Protein AF-A0A950SI66-F1 (afdb_monomer_lite)

Sequence (82 aa):
MTRAEAQARAEQLNRAAPDRSRHHWTIRDRGGGDWEVLRVTVPGVQFGAGPLRAATEQRPRPDEPPDPRPSLIRQIPPYGPG

pLDDT: mean 84.82, std 9.14, range [55.22, 97.0]

Radius of gyration: 29.67 Å; chains: 1; bounding box: 53×66×51 Å

Structure (mmCIF, N/CA/C/O backbone):
data_AF-A0A950SI66-F1
#
_entry.id   AF-A0A950SI66-F1
#
loop_
_atom_site.group_PDB
_atom_site.id
_atom_site.type_symbol
_atom_site.label_atom_id
_atom_site.label_alt_id
_atom_site.label_comp_id
_atom_site.label_asym_id
_atom_site.label_entity_id
_atom_site.label_seq_id
_atom_site.pdbx_PDB_ins_code
_atom_site.Cartn_x
_atom_site.Cartn_y
_atom_site.Cartn_z
_atom_site.occupancy
_atom_site.B_iso_or_equiv
_atom_site.auth_seq_id
_atom_site.auth_comp_id
_atom_site.auth_asym_id
_atom_site.auth_atom_id
_atom_site.pdbx_PDB_model_num
ATOM 1 N N . MET A 1 1 ? -12.034 13.167 15.560 1.00 91.69 1 MET A N 1
ATOM 2 C CA . MET A 1 1 ? -12.730 12.544 14.393 1.00 91.69 1 MET A CA 1
ATOM 3 C C . MET A 1 1 ? -12.941 11.077 14.693 1.00 91.69 1 MET A C 1
ATOM 5 O O . MET A 1 1 ? -12.131 10.501 15.412 1.00 91.69 1 MET A O 1
ATOM 9 N N . THR A 1 2 ? -13.996 10.470 14.159 1.00 94.50 2 THR A N 1
ATOM 10 C CA . THR A 1 2 ? -14.233 9.036 14.363 1.00 94.50 2 THR A CA 1
ATOM 11 C C . THR A 1 2 ? -13.237 8.198 13.559 1.00 94.50 2 THR A C 1
ATOM 13 O O . THR A 1 2 ? -12.656 8.658 12.572 1.00 94.50 2 THR A O 1
ATOM 16 N N . ARG A 1 3 ? -13.062 6.929 13.946 1.00 93.94 3 ARG A N 1
ATOM 17 C CA . ARG A 1 3 ? -12.221 5.976 13.206 1.00 93.94 3 ARG A CA 1
ATOM 18 C C . ARG A 1 3 ? -12.628 5.866 11.737 1.00 93.94 3 ARG A C 1
ATOM 20 O O . ARG A 1 3 ? -11.768 5.873 10.861 1.00 93.94 3 ARG A O 1
ATOM 27 N N . ALA A 1 4 ? -13.933 5.762 11.482 1.00 96.12 4 ALA A N 1
ATOM 28 C CA . ALA A 1 4 ? -14.482 5.603 10.139 1.00 96.12 4 ALA A CA 1
ATOM 29 C C . ALA A 1 4 ? -14.208 6.836 9.265 1.00 96.12 4 ALA A C 1
ATOM 31 O O . ALA A 1 4 ? -13.774 6.698 8.123 1.00 96.12 4 ALA A O 1
ATOM 32 N N . GLU A 1 5 ? -14.380 8.038 9.820 1.00 95.44 5 GLU A N 1
ATOM 33 C CA . GLU A 1 5 ? -14.051 9.291 9.132 1.00 95.44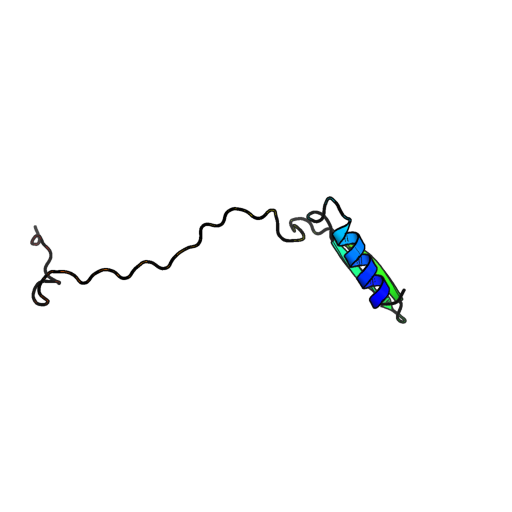 5 GLU A CA 1
ATOM 34 C C . GLU A 1 5 ? -12.557 9.390 8.815 1.00 95.44 5 GLU A C 1
ATOM 36 O O . GLU A 1 5 ? -12.182 9.709 7.686 1.00 95.44 5 GLU A O 1
ATOM 41 N N . ALA A 1 6 ? -11.699 9.082 9.793 1.00 95.69 6 ALA A N 1
ATOM 42 C CA . ALA A 1 6 ? -10.253 9.101 9.612 1.00 95.69 6 ALA A CA 1
ATOM 43 C C . ALA A 1 6 ? -9.820 8.115 8.517 1.00 95.69 6 ALA A C 1
ATOM 45 O O . ALA A 1 6 ? -8.993 8.452 7.668 1.00 95.69 6 ALA A O 1
ATOM 46 N N . GLN A 1 7 ? -10.410 6.917 8.498 1.00 96.19 7 GLN A N 1
ATOM 47 C CA . GLN A 1 7 ? -10.101 5.890 7.510 1.00 96.19 7 GLN A CA 1
ATOM 48 C C . GLN A 1 7 ? -10.525 6.318 6.100 1.00 96.19 7 GLN A C 1
ATOM 50 O O . GLN A 1 7 ? -9.694 6.323 5.191 1.00 96.19 7 GLN A O 1
ATOM 55 N N . ALA A 1 8 ? -11.770 6.769 5.926 1.00 96.88 8 ALA A N 1
ATOM 56 C CA . ALA A 1 8 ? -12.256 7.269 4.641 1.00 96.88 8 ALA A CA 1
ATOM 57 C C . ALA A 1 8 ? -11.397 8.436 4.121 1.00 96.88 8 ALA A C 1
ATOM 59 O O . ALA A 1 8 ? -11.084 8.519 2.929 1.00 96.88 8 ALA A O 1
ATOM 60 N N . ARG A 1 9 ? -10.957 9.321 5.024 1.00 95.81 9 ARG A N 1
ATOM 61 C CA . ARG A 1 9 ? -10.076 10.446 4.698 1.00 95.81 9 ARG A CA 1
ATOM 62 C C . ARG A 1 9 ? -8.682 9.980 4.274 1.00 95.81 9 ARG A C 1
ATOM 64 O O . ARG A 1 9 ? -8.175 10.463 3.263 1.00 95.81 9 ARG A O 1
ATOM 71 N N . ALA A 1 10 ? -8.075 9.042 5.000 1.00 95.50 10 ALA A N 1
ATOM 72 C CA . ALA A 1 10 ? -6.777 8.469 4.648 1.00 95.50 10 ALA A CA 1
ATOM 73 C C . ALA A 1 10 ? -6.824 7.769 3.278 1.00 95.50 10 ALA A C 1
ATOM 75 O O . ALA A 1 10 ? -5.959 7.994 2.432 1.00 95.50 10 ALA A O 1
ATOM 76 N N . GLU A 1 11 ? -7.876 6.995 3.005 1.00 93.56 11 GLU A N 1
ATOM 77 C CA . GLU A 1 11 ? -8.096 6.334 1.713 1.00 93.56 11 GLU A CA 1
ATOM 78 C C . GLU A 1 11 ? -8.286 7.335 0.565 1.00 93.56 11 GLU A C 1
ATOM 80 O O . GLU A 1 11 ? -7.753 7.143 -0.532 1.00 93.56 11 GLU A O 1
ATOM 85 N N . GLN A 1 12 ? -9.027 8.423 0.795 1.00 94.31 12 GLN A N 1
ATOM 86 C CA . GLN A 1 12 ? -9.179 9.497 -0.185 1.00 94.31 12 GLN A CA 1
ATOM 87 C C . GLN A 1 12 ? -7.827 10.146 -0.509 1.00 94.31 12 GLN A C 1
ATOM 89 O O . GLN A 1 12 ? -7.507 10.334 -1.682 1.00 94.31 12 GLN A O 1
ATOM 94 N N . LEU A 1 13 ? -7.019 10.448 0.510 1.00 93.69 13 LEU A N 1
ATOM 95 C CA . LEU A 1 13 ? -5.695 11.046 0.333 1.00 93.69 13 LEU A CA 1
ATOM 96 C C . LEU A 1 13 ? -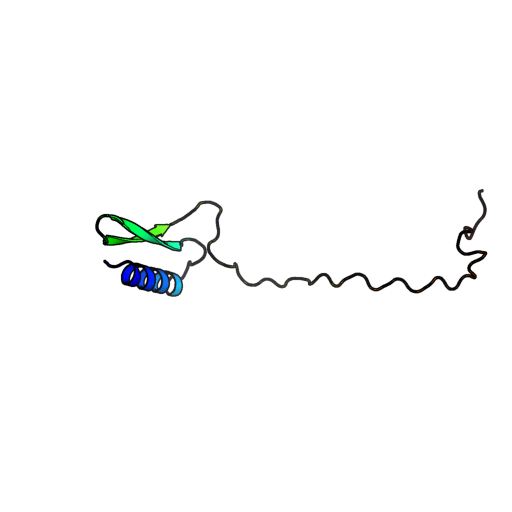4.730 10.099 -0.388 1.00 93.69 13 LEU A C 1
ATOM 98 O O . LEU A 1 13 ? -4.021 10.530 -1.293 1.00 93.69 13 LEU A O 1
ATOM 102 N N . ASN A 1 14 ? -4.754 8.804 -0.066 1.00 91.44 14 ASN A N 1
ATOM 103 C CA . ASN A 1 14 ? -3.962 7.793 -0.770 1.00 91.44 14 ASN A CA 1
ATOM 104 C C . ASN A 1 14 ? -4.350 7.672 -2.252 1.00 91.44 14 ASN A C 1
ATOM 106 O O . ASN A 1 14 ? -3.479 7.487 -3.100 1.00 91.44 14 ASN A O 1
ATOM 110 N N . ARG A 1 15 ? -5.639 7.815 -2.593 1.00 89.56 15 A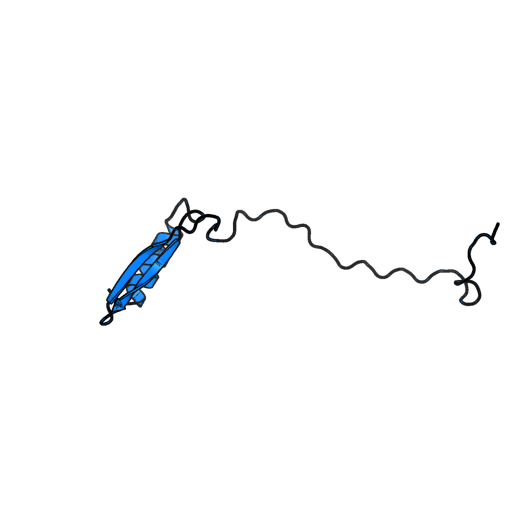RG A N 1
ATOM 111 C CA . ARG A 1 15 ? -6.098 7.844 -3.992 1.00 89.56 15 ARG A CA 1
ATOM 112 C C . ARG A 1 15 ? -5.738 9.151 -4.699 1.00 89.56 15 ARG A C 1
ATOM 114 O O . ARG A 1 15 ? -5.385 9.122 -5.872 1.00 89.56 15 ARG A O 1
ATOM 121 N N . ALA A 1 16 ? -5.809 10.289 -4.023 1.00 89.62 16 ALA A N 1
ATOM 122 C CA . ALA A 1 16 ? -5.516 11.583 -4.635 1.00 89.62 16 ALA A CA 1
ATOM 123 C C . ALA A 1 16 ? -4.011 11.871 -4.776 1.00 89.62 16 ALA A C 1
ATOM 125 O O . ALA A 1 16 ? -3.627 12.693 -5.604 1.00 89.62 16 ALA A O 1
ATOM 126 N N . ALA A 1 17 ? -3.157 11.220 -3.980 1.00 84.19 17 ALA A N 1
ATOM 127 C CA . ALA A 1 17 ? -1.726 11.485 -3.989 1.00 84.19 17 ALA A CA 1
ATOM 128 C C . ALA A 1 17 ? -1.096 11.138 -5.356 1.00 84.19 17 ALA A C 1
ATOM 130 O O . ALA A 1 17 ? -1.267 10.009 -5.827 1.00 84.19 17 ALA A O 1
ATOM 131 N N . PRO A 1 18 ? -0.342 12.065 -5.980 1.00 77.38 18 PRO A N 1
ATOM 132 C CA . PRO A 1 18 ? 0.415 11.775 -7.198 1.00 77.38 18 PRO A CA 1
ATOM 133 C C . PRO A 1 18 ? 1.615 10.856 -6.912 1.00 77.38 18 PRO A C 1
ATOM 135 O O . PRO A 1 18 ? 1.904 9.952 -7.689 1.00 77.38 18 PRO A O 1
ATOM 138 N N . ASP A 1 19 ? 2.252 11.009 -5.746 1.00 78.31 19 ASP A N 1
ATOM 139 C CA . ASP A 1 19 ? 3.447 10.259 -5.337 1.00 78.31 19 ASP A CA 1
ATOM 140 C C . ASP A 1 19 ? 3.124 9.124 -4.351 1.00 78.31 19 ASP A C 1
ATOM 142 O O . ASP A 1 19 ? 3.725 9.024 -3.275 1.00 78.31 19 ASP A O 1
ATOM 146 N N . ARG A 1 20 ? 2.175 8.248 -4.710 1.00 77.06 20 ARG A N 1
ATOM 147 C CA . ARG A 1 20 ? 1.705 7.143 -3.840 1.00 77.06 20 ARG A CA 1
ATOM 148 C C . ARG A 1 20 ? 2.816 6.195 -3.376 1.00 77.06 20 ARG A C 1
ATOM 150 O O . ARG A 1 20 ? 2.644 5.510 -2.377 1.00 77.06 20 ARG A O 1
ATOM 157 N N . SER A 1 21 ? 3.944 6.166 -4.089 1.00 79.50 21 SER A N 1
ATOM 158 C CA . SER A 1 21 ? 5.109 5.337 -3.771 1.00 79.50 21 SER A CA 1
ATOM 159 C C . SER A 1 21 ? 6.029 5.913 -2.701 1.00 79.50 21 SER A C 1
ATOM 161 O O . SER A 1 21 ? 6.796 5.162 -2.102 1.00 79.50 21 SER A O 1
ATOM 163 N N . ARG A 1 22 ? 5.968 7.225 -2.442 1.00 83.38 22 ARG A N 1
ATOM 164 C CA . ARG A 1 22 ? 6.901 7.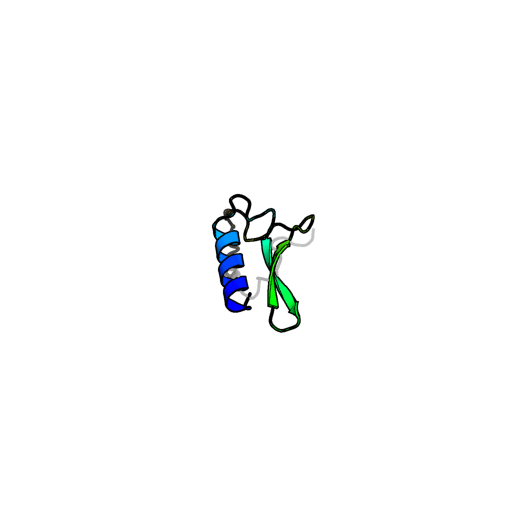916 -1.537 1.00 83.38 22 ARG A CA 1
ATOM 165 C C . ARG A 1 22 ? 6.372 8.061 -0.121 1.00 83.38 22 ARG A C 1
ATOM 167 O O . ARG A 1 22 ? 7.157 8.192 0.811 1.00 83.38 22 ARG A O 1
ATOM 174 N N . HIS A 1 23 ? 5.058 8.105 0.034 1.00 87.81 23 HIS A N 1
ATOM 175 C CA . HIS A 1 23 ? 4.425 8.307 1.323 1.00 87.81 23 HIS A CA 1
ATOM 176 C C . HIS A 1 23 ? 3.047 7.664 1.351 1.00 87.81 23 HIS A C 1
ATOM 178 O O . HIS A 1 23 ? 2.383 7.540 0.324 1.00 87.81 23 HIS A O 1
ATOM 184 N N . HIS A 1 24 ? 2.611 7.302 2.551 1.00 91.62 24 HIS A N 1
ATOM 185 C CA . HIS A 1 24 ? 1.321 6.676 2.779 1.00 91.62 24 HIS A CA 1
ATOM 186 C C . HIS A 1 24 ? 0.555 7.410 3.875 1.00 91.62 24 HIS A C 1
ATOM 188 O O . HIS A 1 24 ? 1.122 7.759 4.911 1.00 91.62 24 HIS A O 1
ATOM 194 N N . TRP A 1 25 ? -0.733 7.656 3.653 1.00 94.19 25 TRP A N 1
ATOM 195 C CA . TRP A 1 25 ? -1.626 8.214 4.662 1.00 94.19 25 TRP A CA 1
ATOM 196 C C . TRP A 1 25 ? -2.250 7.082 5.473 1.00 94.19 25 TRP A C 1
ATOM 198 O O . TRP A 1 25 ? -2.852 6.174 4.905 1.00 94.19 25 TRP A O 1
ATOM 208 N N . THR A 1 26 ? -2.115 7.143 6.793 1.00 94.75 26 THR A N 1
ATOM 209 C CA . THR A 1 26 ? -2.680 6.170 7.736 1.00 94.75 26 THR A CA 1
ATOM 210 C C . THR A 1 26 ? -3.385 6.887 8.883 1.00 94.75 26 THR A C 1
ATOM 212 O O . THR A 1 26 ? -3.309 8.112 8.997 1.00 94.75 26 THR A O 1
ATOM 215 N N . ILE A 1 27 ? -4.078 6.129 9.727 1.00 97.00 27 ILE A N 1
ATOM 216 C CA . ILE A 1 27 ? -4.777 6.648 10.899 1.00 97.00 27 ILE A CA 1
ATOM 217 C C . ILE A 1 27 ? -4.040 6.275 12.184 1.00 97.00 27 ILE A C 1
ATOM 219 O O . ILE A 1 27 ? -3.443 5.203 12.279 1.00 97.00 27 ILE A O 1
ATOM 223 N N . ARG A 1 28 ? -4.109 7.147 13.187 1.00 96.06 28 ARG A N 1
ATOM 224 C CA . ARG A 1 28 ? -3.648 6.868 14.552 1.00 96.06 28 ARG A CA 1
ATOM 225 C C . ARG A 1 28 ? -4.736 7.225 15.547 1.00 96.06 28 ARG A C 1
ATOM 227 O O . ARG A 1 28 ? -5.438 8.217 15.367 1.00 96.06 28 ARG A O 1
ATOM 234 N N . ASP A 1 29 ? -4.851 6.407 16.581 1.00 95.69 29 ASP A N 1
ATOM 235 C CA . ASP A 1 29 ? -5.696 6.683 17.736 1.00 95.69 29 ASP A CA 1
ATOM 236 C C . ASP A 1 29 ? -4.998 7.712 18.642 1.00 95.69 29 ASP A C 1
ATOM 238 O O . ASP A 1 29 ? -3.837 7.528 19.020 1.00 95.69 29 ASP A O 1
ATOM 242 N N . ARG A 1 30 ? -5.684 8.814 18.953 1.00 93.00 30 ARG A N 1
ATOM 243 C CA . ARG A 1 30 ? -5.239 9.835 19.915 1.00 93.00 30 ARG A CA 1
ATOM 244 C C . ARG A 1 30 ? -5.790 9.598 21.325 1.00 93.00 30 ARG A C 1
ATOM 246 O O . ARG A 1 30 ? -5.431 10.339 22.238 1.00 93.00 30 ARG A O 1
ATOM 253 N N . GLY A 1 31 ? -6.599 8.559 21.516 1.00 90.88 31 GLY A N 1
ATOM 254 C CA . GLY A 1 31 ? -7.286 8.249 22.761 1.00 90.88 31 GLY A CA 1
ATOM 255 C C . GLY A 1 31 ? -8.658 8.917 22.843 1.00 90.88 31 GLY A C 1
ATOM 256 O O . GLY A 1 31 ? -8.976 9.842 22.102 1.00 90.88 31 GLY A O 1
ATOM 257 N N . GLY A 1 32 ? -9.511 8.418 23.741 1.00 89.12 32 GLY A N 1
ATOM 258 C CA . GLY A 1 32 ? -10.844 8.995 23.962 1.00 89.12 32 GLY A CA 1
ATOM 259 C C . GLY A 1 32 ? -11.813 8.849 22.781 1.00 89.12 32 GLY A C 1
ATOM 260 O O . GLY A 1 32 ? -12.818 9.548 22.738 1.00 89.12 32 GLY A O 1
ATOM 261 N N . GLY A 1 33 ? -11.528 7.955 21.827 1.00 89.50 33 GLY A N 1
ATOM 262 C CA . GLY A 1 33 ? -12.328 7.786 20.609 1.00 89.50 33 GLY A CA 1
ATOM 263 C C . GLY A 1 33 ? -11.972 8.763 19.486 1.00 89.50 33 GLY A C 1
ATOM 264 O O . GLY A 1 33 ? -12.600 8.716 18.426 1.00 89.50 33 GLY A O 1
ATOM 265 N N . ASP A 1 34 ? -10.954 9.602 19.686 1.00 93.44 34 ASP A N 1
ATOM 266 C CA . ASP A 1 34 ? -10.452 10.513 18.672 1.00 93.44 34 ASP A CA 1
ATOM 267 C C . ASP A 1 34 ? -9.353 9.880 17.831 1.00 93.44 34 ASP A C 1
ATOM 269 O O . ASP A 1 34 ? -8.351 9.372 18.323 1.00 93.44 34 ASP A O 1
ATOM 273 N N . TRP A 1 35 ? -9.525 9.979 16.522 1.00 97.00 35 TRP A N 1
ATOM 274 C CA . TRP A 1 35 ? -8.555 9.525 15.541 1.00 97.00 35 TRP A CA 1
ATOM 275 C C . TRP A 1 35 ? -7.897 10.716 14.859 1.00 97.00 35 TRP A C 1
ATOM 277 O O . TRP A 1 35 ? -8.394 11.839 14.894 1.00 97.00 35 TRP A O 1
ATOM 287 N N . GLU A 1 36 ? -6.764 10.484 14.221 1.00 96.19 36 GLU A N 1
ATOM 288 C CA . GLU A 1 36 ? -6.126 11.455 13.345 1.00 96.19 36 GLU A CA 1
ATOM 289 C C . GLU A 1 36 ? -5.592 10.772 12.094 1.00 96.19 36 GLU A C 1
ATOM 291 O O . GLU A 1 36 ? -5.277 9.582 12.111 1.00 96.19 36 GLU A O 1
ATOM 296 N N . VAL A 1 37 ? -5.448 11.542 11.019 1.00 96.69 37 VAL A N 1
ATOM 297 C CA . VAL A 1 37 ? -4.802 11.092 9.787 1.00 96.69 37 VAL A CA 1
ATOM 298 C C . VAL A 1 37 ? -3.386 11.644 9.753 1.00 96.69 37 VAL A C 1
ATOM 300 O O . VAL A 1 37 ? -3.181 12.843 9.934 1.00 96.69 37 VAL A O 1
ATOM 303 N N . LEU A 1 38 ? -2.410 10.784 9.488 1.00 95.06 38 LEU A N 1
ATOM 304 C CA . LEU A 1 38 ? -1.000 11.151 9.428 1.00 95.06 38 LEU A CA 1
ATOM 305 C C . LEU A 1 38 ? -0.335 10.595 8.172 1.00 95.06 38 LEU A C 1
ATOM 307 O O . LEU A 1 38 ? -0.730 9.559 7.637 1.00 95.06 38 LEU A O 1
ATOM 311 N N . ARG A 1 39 ? 0.697 11.299 7.707 1.00 94.06 39 ARG A N 1
ATOM 312 C CA . ARG A 1 39 ? 1.513 10.897 6.561 1.00 94.06 39 ARG A CA 1
ATOM 313 C C . ARG A 1 39 ? 2.772 10.200 7.053 1.00 94.06 39 ARG A C 1
ATOM 315 O O . ARG A 1 39 ? 3.551 10.798 7.791 1.00 94.06 39 ARG A O 1
ATOM 322 N N . VAL A 1 40 ? 2.989 8.974 6.601 1.00 92.44 40 VAL A N 1
ATOM 323 C CA . VAL A 1 40 ? 4.180 8.183 6.905 1.00 92.44 40 VAL A CA 1
ATOM 324 C C . VAL A 1 40 ? 5.088 8.133 5.684 1.00 92.44 40 VAL A C 1
ATOM 326 O O . VAL A 1 40 ? 4.633 7.893 4.566 1.00 92.44 40 VAL A O 1
ATOM 329 N N . THR A 1 41 ? 6.382 8.310 5.928 1.00 91.00 41 THR A N 1
ATOM 330 C CA . THR A 1 41 ? 7.459 8.072 4.967 1.00 91.00 41 THR A CA 1
ATOM 331 C C . THR A 1 41 ? 8.444 7.122 5.632 1.00 91.00 41 THR A C 1
ATOM 333 O O . THR A 1 41 ? 8.931 7.421 6.720 1.00 91.00 41 THR A O 1
ATOM 336 N N . VAL A 1 42 ? 8.740 5.987 4.998 1.00 85.31 42 VAL A N 1
ATOM 337 C CA . VAL A 1 42 ? 9.730 5.024 5.497 1.00 85.31 42 VAL A CA 1
ATOM 338 C C . VAL A 1 42 ? 10.886 4.966 4.495 1.00 85.31 42 VAL A C 1
ATOM 340 O O . VAL A 1 42 ? 10.657 4.612 3.337 1.00 85.31 42 VAL A O 1
ATOM 343 N N . PRO A 1 43 ? 12.121 5.331 4.892 1.00 82.69 43 PRO A N 1
ATOM 344 C CA . PRO A 1 43 ? 13.282 5.244 4.013 1.00 82.69 43 PRO A CA 1
ATOM 345 C C . PRO A 1 43 ? 13.479 3.822 3.472 1.00 82.69 43 PRO A C 1
ATOM 347 O O . PRO A 1 43 ? 13.404 2.853 4.221 1.00 82.69 43 PRO A O 1
ATOM 350 N N . GLY A 1 44 ? 13.726 3.695 2.166 1.00 80.62 44 GLY A N 1
ATOM 351 C CA . GLY A 1 44 ? 13.954 2.402 1.507 1.00 80.62 44 GLY A CA 1
ATOM 352 C C . GLY A 1 44 ? 12.692 1.579 1.216 1.00 80.62 44 GLY A C 1
ATOM 353 O O . GLY A 1 44 ? 12.784 0.575 0.516 1.00 80.62 44 GLY A O 1
ATOM 354 N N . VAL A 1 45 ? 11.517 2.012 1.681 1.00 81.12 45 VAL A N 1
ATOM 355 C CA . VAL A 1 45 ? 10.238 1.351 1.396 1.00 81.12 45 VAL A CA 1
ATOM 356 C C . VAL A 1 45 ? 9.484 2.143 0.336 1.00 81.12 45 VAL A C 1
ATOM 358 O O . VAL A 1 45 ? 9.253 3.342 0.477 1.00 81.12 45 VAL A O 1
ATOM 361 N N . GLN A 1 46 ? 9.082 1.454 -0.730 1.00 80.44 46 GLN A N 1
ATOM 362 C CA . GLN A 1 46 ? 8.131 1.979 -1.702 1.00 80.44 46 GLN A CA 1
ATOM 363 C C . GLN A 1 46 ? 6.728 1.536 -1.298 1.00 80.44 46 GLN A C 1
ATOM 365 O O . GLN A 1 46 ? 6.476 0.347 -1.109 1.00 80.44 46 GLN A O 1
ATOM 370 N N . PHE A 1 47 ? 5.819 2.494 -1.144 1.00 78.75 47 PHE A N 1
ATOM 371 C CA . PHE A 1 47 ? 4.436 2.197 -0.789 1.00 78.75 47 PHE A CA 1
ATOM 372 C C . PHE A 1 47 ? 3.620 1.815 -2.036 1.00 78.75 47 PHE A C 1
ATOM 374 O O . PHE A 1 47 ? 3.599 2.527 -3.036 1.00 78.75 47 PHE A O 1
ATOM 381 N N . GLY A 1 48 ? 2.926 0.678 -1.975 1.00 72.81 48 GLY A N 1
ATOM 382 C CA . GLY A 1 48 ? 2.118 0.154 -3.080 1.00 72.81 48 GLY A CA 1
ATOM 383 C C . GLY A 1 48 ? 2.886 -0.743 -4.056 1.00 72.81 48 GLY A C 1
ATOM 384 O O . GLY A 1 48 ? 4.106 -0.882 -3.992 1.00 72.81 48 GLY A O 1
ATOM 385 N N . ALA A 1 49 ? 2.148 -1.379 -4.967 1.00 66.12 49 ALA A N 1
ATOM 386 C CA . ALA A 1 49 ? 2.756 -2.101 -6.074 1.00 66.12 49 ALA A CA 1
ATOM 387 C C . ALA A 1 49 ? 3.410 -1.072 -7.005 1.00 66.12 49 ALA A C 1
ATOM 389 O O . ALA A 1 49 ? 2.743 -0.154 -7.489 1.00 66.12 49 ALA A O 1
ATOM 390 N N . GLY A 1 50 ? 4.720 -1.201 -7.230 1.00 65.25 50 GLY A N 1
ATOM 391 C CA . GLY A 1 50 ? 5.407 -0.448 -8.277 1.00 65.25 50 GLY A CA 1
ATOM 392 C C . GLY A 1 50 ? 4.744 -0.663 -9.647 1.00 65.25 50 GLY A C 1
ATOM 393 O O . GLY A 1 50 ? 3.855 -1.509 -9.778 1.00 65.25 50 GLY A O 1
ATOM 394 N N . PRO A 1 51 ? 5.155 0.084 -10.687 1.00 68.06 51 PRO A N 1
ATOM 395 C CA . PRO A 1 51 ? 4.598 -0.106 -12.023 1.00 68.06 51 PRO A CA 1
ATOM 396 C C . PRO A 1 51 ? 4.662 -1.586 -12.405 1.00 68.06 51 PRO A C 1
ATOM 398 O O . PRO A 1 51 ? 5.706 -2.217 -12.219 1.00 68.06 51 PRO A O 1
ATOM 401 N N . LEU A 1 52 ? 3.546 -2.127 -12.905 1.00 75.31 52 LEU A N 1
ATOM 402 C CA . LEU A 1 52 ? 3.468 -3.515 -13.346 1.00 75.31 52 LEU A CA 1
ATOM 403 C C . LEU A 1 52 ? 4.560 -3.738 -14.395 1.00 75.31 52 LEU A C 1
ATOM 405 O O . LEU A 1 52 ? 4.531 -3.143 -15.472 1.00 75.31 52 LEU A O 1
ATOM 409 N N . ARG A 1 53 ? 5.560 -4.547 -14.050 1.00 73.31 53 ARG A N 1
ATOM 410 C CA . ARG A 1 53 ? 6.614 -4.944 -14.982 1.00 73.31 53 ARG A CA 1
ATOM 411 C C . ARG A 1 53 ? 6.201 -6.246 -15.641 1.00 73.31 53 ARG A C 1
ATOM 413 O O . ARG A 1 53 ? 5.550 -7.073 -15.006 1.00 73.31 53 ARG A O 1
ATOM 420 N N . ALA A 1 54 ? 6.601 -6.424 -16.897 1.00 80.00 54 ALA A N 1
ATOM 421 C CA . ALA A 1 54 ? 6.483 -7.713 -17.556 1.00 80.00 54 ALA A CA 1
ATOM 422 C C . ALA A 1 54 ? 7.191 -8.766 -16.689 1.00 80.00 54 ALA A C 1
ATOM 424 O O . ALA A 1 54 ? 8.390 -8.654 -16.424 1.00 80.00 54 ALA A O 1
ATOM 425 N N . ALA A 1 55 ? 6.425 -9.735 -16.200 1.00 74.38 55 ALA A N 1
ATOM 426 C CA . ALA A 1 55 ? 6.941 -10.877 -15.471 1.00 74.38 55 ALA A CA 1
ATOM 427 C C . ALA A 1 55 ? 7.006 -12.057 -16.439 1.00 74.38 55 ALA A C 1
ATOM 429 O O . ALA A 1 55 ? 6.041 -12.336 -17.149 1.00 74.38 55 ALA A O 1
ATOM 430 N N . THR A 1 56 ? 8.143 -12.743 -16.477 1.00 78.38 56 THR A N 1
ATOM 431 C CA . THR A 1 56 ? 8.236 -14.025 -17.172 1.00 78.38 56 THR A CA 1
ATOM 432 C C . THR A 1 56 ? 7.664 -15.087 -16.246 1.00 78.38 56 THR A C 1
ATOM 434 O O . THR A 1 56 ? 8.232 -15.358 -15.188 1.00 78.38 56 THR A O 1
ATOM 437 N N . GLU A 1 57 ? 6.536 -15.679 -16.621 1.00 76.25 57 GLU A N 1
ATOM 438 C CA . GLU A 1 57 ? 5.993 -16.828 -15.902 1.00 76.25 57 GLU A CA 1
ATOM 439 C C . GLU A 1 57 ? 6.918 -18.036 -16.102 1.00 76.25 57 GLU A C 1
ATOM 441 O O . GLU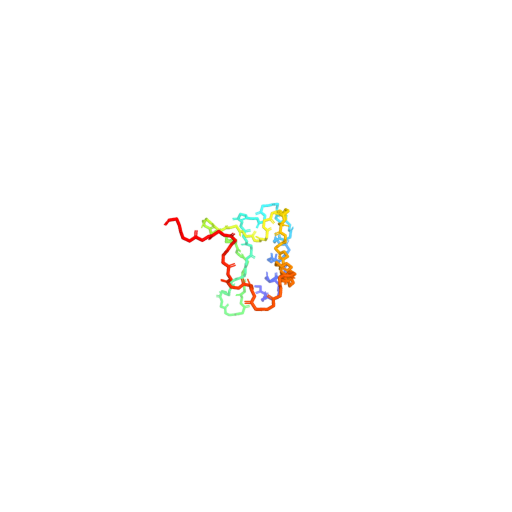 A 1 57 ? 7.210 -18.437 -17.232 1.00 76.25 57 GLU A O 1
ATOM 446 N N . GLN A 1 58 ? 7.392 -18.636 -15.008 1.00 77.50 58 GLN A N 1
ATOM 447 C CA . GLN A 1 58 ? 8.044 -19.940 -15.085 1.00 77.50 58 GLN A CA 1
ATOM 448 C C . GLN A 1 58 ? 6.969 -21.009 -15.295 1.00 77.50 58 GLN A C 1
ATOM 450 O O . GLN A 1 58 ? 6.257 -21.378 -14.362 1.00 77.50 58 GLN A O 1
ATOM 455 N N . ARG A 1 59 ? 6.853 -21.525 -16.523 1.00 79.31 59 ARG A N 1
ATOM 456 C CA . ARG A 1 59 ? 6.118 -22.775 -16.754 1.00 79.31 59 ARG A CA 1
ATOM 457 C C . ARG A 1 59 ? 6.920 -23.953 -16.185 1.00 79.31 59 ARG A C 1
ATOM 459 O O . ARG A 1 59 ? 8.147 -23.951 -16.312 1.00 79.31 59 ARG A O 1
ATOM 466 N N . PRO A 1 60 ? 6.255 -24.969 -15.603 1.00 83.88 60 PRO A N 1
ATOM 467 C CA . PRO A 1 60 ? 6.912 -26.215 -15.229 1.00 83.88 60 PRO A CA 1
ATOM 468 C C . PRO A 1 60 ? 7.671 -26.801 -16.421 1.00 83.88 60 PRO A C 1
ATOM 470 O O . PRO A 1 60 ? 7.201 -26.716 -17.562 1.00 83.88 60 PRO A O 1
ATOM 473 N N . ARG A 1 61 ? 8.837 -27.401 -16.156 1.00 80.25 61 ARG A N 1
ATOM 474 C CA . ARG A 1 61 ? 9.568 -28.161 -17.173 1.00 80.25 61 ARG A CA 1
ATOM 475 C C . ARG A 1 61 ? 8.633 -29.266 -17.690 1.00 80.25 61 ARG A C 1
ATOM 477 O O . ARG A 1 61 ? 8.080 -29.982 -16.859 1.00 80.25 61 ARG A O 1
ATOM 484 N N . PRO A 1 62 ? 8.420 -29.388 -19.012 1.00 83.06 62 PRO A N 1
ATOM 485 C CA . PRO A 1 62 ? 7.643 -30.494 -19.555 1.00 83.06 62 PRO A CA 1
ATOM 486 C C . PRO A 1 62 ? 8.314 -31.823 -19.201 1.00 83.06 62 PRO A C 1
ATOM 488 O O . PRO A 1 62 ? 9.543 -31.883 -19.091 1.00 83.06 62 PRO A O 1
ATOM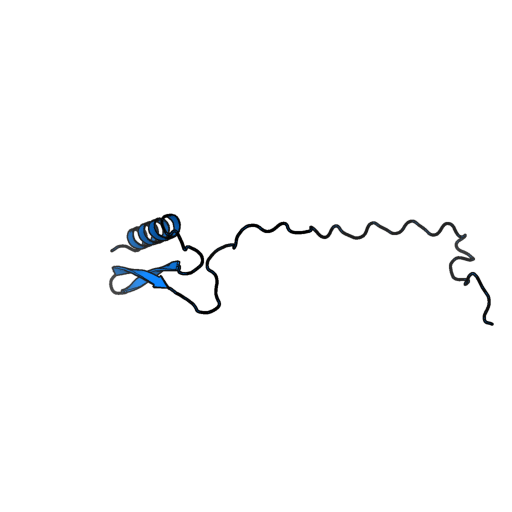 491 N N . ASP A 1 63 ? 7.505 -32.868 -19.036 1.00 84.44 63 ASP A N 1
ATOM 492 C CA . ASP A 1 63 ? 8.008 -34.213 -18.771 1.00 84.44 63 ASP A CA 1
ATOM 493 C C . ASP A 1 63 ? 8.980 -34.643 -19.874 1.00 84.44 63 ASP A C 1
ATOM 495 O O . ASP A 1 63 ? 8.752 -34.417 -21.067 1.00 84.44 63 ASP A O 1
ATOM 499 N N . GLU A 1 64 ? 10.093 -35.246 -19.465 1.00 82.94 64 GLU A N 1
ATOM 500 C CA . GLU A 1 64 ? 11.081 -35.763 -20.401 1.00 82.94 64 GLU A CA 1
ATOM 501 C C . GLU A 1 64 ? 10.499 -37.003 -21.101 1.00 82.94 64 GLU A C 1
ATOM 503 O O . GLU A 1 64 ? 9.996 -37.905 -20.420 1.00 82.94 64 GLU A O 1
ATOM 508 N N . PRO A 1 65 ? 10.506 -37.064 -22.448 1.00 83.62 65 PRO A N 1
ATOM 509 C CA . PRO A 1 65 ? 9.979 -38.220 -23.154 1.00 83.62 65 PRO A CA 1
ATOM 510 C C . PRO A 1 65 ? 10.749 -39.487 -22.757 1.00 83.62 65 PRO A C 1
ATOM 512 O O . PRO A 1 65 ? 11.951 -39.426 -22.480 1.00 83.62 65 PRO A O 1
ATOM 515 N N . PRO A 1 66 ? 10.082 -40.653 -22.741 1.00 82.06 66 PRO A N 1
ATOM 516 C CA . PRO A 1 66 ? 10.735 -41.902 -22.391 1.00 82.06 66 PRO A CA 1
ATOM 517 C C . PRO A 1 66 ? 11.877 -42.198 -23.367 1.00 82.06 66 PRO A C 1
ATOM 519 O O . PRO A 1 66 ? 11.712 -42.102 -24.582 1.00 82.06 66 PRO A O 1
ATOM 522 N N . ASP A 1 67 ? 13.025 -42.601 -22.820 1.00 82.25 67 ASP A N 1
ATOM 523 C CA . ASP A 1 67 ? 14.191 -42.990 -23.611 1.00 82.25 67 ASP A CA 1
ATOM 524 C C . ASP A 1 67 ? 13.811 -44.117 -24.598 1.00 82.25 67 ASP A C 1
ATOM 526 O O . ASP A 1 67 ? 13.334 -45.177 -24.159 1.00 82.25 67 ASP A O 1
ATOM 530 N N . PRO A 1 68 ? 14.012 -43.925 -25.918 1.00 83.06 68 PRO A N 1
ATOM 531 C CA . PRO A 1 68 ? 13.649 -44.915 -26.929 1.00 83.06 68 PRO A CA 1
ATOM 532 C C . PRO A 1 68 ? 14.486 -46.199 -26.844 1.00 83.06 68 PRO A C 1
ATOM 534 O O . PRO A 1 68 ? 14.139 -47.198 -27.474 1.00 83.06 68 PRO A O 1
ATOM 537 N N . ARG A 1 69 ? 15.584 -46.212 -26.077 1.00 84.06 69 ARG A N 1
ATOM 538 C CA . ARG A 1 69 ? 16.400 -47.411 -25.884 1.00 84.06 69 ARG A CA 1
ATOM 539 C C . ARG A 1 69 ? 15.608 -48.501 -25.145 1.00 84.06 69 ARG A C 1
ATOM 541 O O . ARG A 1 69 ? 14.896 -48.199 -24.181 1.00 84.06 69 ARG A O 1
ATOM 548 N N . PRO A 1 70 ? 15.762 -49.781 -25.531 1.00 84.56 70 PRO A N 1
ATOM 549 C CA . PRO A 1 70 ? 15.258 -50.913 -24.759 1.00 84.56 70 PRO A CA 1
ATOM 550 C C . PRO A 1 70 ? 15.710 -50.845 -23.297 1.00 84.56 70 PRO A C 1
ATOM 552 O O . PRO A 1 70 ? 16.848 -50.464 -23.015 1.00 84.56 70 PRO A O 1
ATOM 555 N N . SER A 1 71 ? 14.844 -51.258 -22.366 1.00 82.12 71 SER A N 1
ATOM 556 C CA . SER A 1 71 ? 15.108 -51.221 -20.916 1.00 82.12 71 SER A CA 1
ATOM 557 C C . SER A 1 71 ? 16.443 -51.863 -20.528 1.00 82.12 71 SER A C 1
ATOM 559 O O . SER A 1 71 ? 17.128 -51.354 -19.645 1.00 82.12 71 SER A O 1
ATOM 561 N N . LEU A 1 72 ? 16.838 -52.921 -21.241 1.00 81.56 72 LEU A N 1
ATOM 562 C CA . LEU A 1 72 ? 18.078 -53.663 -21.026 1.00 81.56 72 LEU A CA 1
ATOM 563 C C . LEU A 1 72 ? 19.353 -52.829 -21.249 1.00 81.56 72 LEU A C 1
ATOM 565 O O . LEU A 1 72 ? 20.375 -53.118 -20.638 1.00 81.56 72 LEU A O 1
ATOM 569 N N . ILE A 1 73 ? 19.311 -51.801 -22.106 1.00 82.25 73 ILE A N 1
ATOM 570 C CA . ILE A 1 73 ? 20.511 -51.058 -22.535 1.00 82.25 73 ILE A CA 1
ATOM 571 C C . ILE A 1 73 ? 20.469 -49.557 -22.206 1.00 82.25 73 ILE A C 1
ATOM 573 O O . ILE A 1 73 ? 21.398 -48.827 -22.543 1.00 82.25 73 ILE A O 1
ATOM 577 N N . ARG A 1 74 ? 19.426 -49.076 -21.511 1.00 79.44 74 ARG A N 1
ATOM 578 C CA . ARG A 1 74 ? 19.303 -47.659 -21.102 1.00 79.44 74 ARG A CA 1
ATOM 579 C C . ARG A 1 74 ? 20.424 -47.188 -20.170 1.00 79.44 74 ARG A C 1
ATOM 581 O O . ARG A 1 74 ? 20.795 -46.019 -20.197 1.00 79.44 74 ARG A O 1
ATOM 588 N N . GLN A 1 75 ? 20.974 -48.074 -19.346 1.00 81.69 75 GLN A N 1
ATOM 589 C CA . GLN A 1 75 ? 22.034 -47.718 -18.392 1.00 81.69 75 GLN A CA 1
ATOM 590 C C . GLN A 1 75 ? 23.446 -47.849 -18.982 1.00 81.69 75 GLN A C 1
ATOM 592 O O . GLN A 1 75 ? 24.416 -47.493 -18.322 1.00 81.69 75 GLN A O 1
ATOM 597 N N . ILE A 1 76 ? 23.572 -48.346 -20.217 1.00 81.62 76 ILE A N 1
ATOM 598 C CA . ILE A 1 76 ? 24.866 -48.565 -20.867 1.00 81.62 76 ILE A CA 1
ATOM 599 C C . ILE A 1 76 ? 25.281 -47.265 -21.581 1.00 81.62 76 ILE A C 1
ATOM 601 O O . ILE A 1 76 ? 24.514 -46.767 -22.416 1.00 81.62 76 ILE A O 1
ATOM 605 N N . PRO A 1 77 ? 26.453 -46.684 -21.263 1.00 79.25 77 PRO A N 1
ATOM 606 C CA . PRO A 1 77 ? 26.983 -45.519 -21.967 1.00 79.25 77 PRO A CA 1
ATOM 607 C C . PRO A 1 77 ? 27.227 -45.815 -23.458 1.00 79.25 77 PRO A C 1
ATOM 609 O O . PRO A 1 77 ? 27.587 -46.941 -23.800 1.00 79.25 77 PRO A O 1
ATOM 612 N N . PRO A 1 78 ? 27.075 -44.828 -24.360 1.00 73.62 78 PRO A N 1
ATOM 613 C CA . PRO A 1 78 ? 27.240 -45.037 -25.804 1.00 73.62 78 PRO A CA 1
ATOM 614 C C . PRO A 1 78 ? 28.682 -45.358 -26.233 1.00 73.62 78 PRO A C 1
ATOM 616 O O . PRO A 1 78 ? 28.882 -45.895 -27.318 1.00 73.62 78 PRO A O 1
ATOM 619 N N . TYR A 1 79 ? 29.676 -45.059 -25.393 1.00 74.19 79 TYR A N 1
ATOM 620 C CA . TYR A 1 79 ? 31.084 -45.374 -25.625 1.00 74.19 79 TYR A CA 1
ATOM 621 C C . TYR A 1 79 ? 31.671 -46.014 -24.360 1.00 74.19 79 TYR A C 1
ATOM 623 O O . TYR A 1 79 ? 31.334 -45.600 -23.248 1.00 74.19 79 TYR A O 1
ATOM 631 N N . GLY A 1 80 ? 32.498 -47.051 -24.531 1.00 70.19 80 GLY A N 1
ATOM 632 C CA . GLY A 1 80 ? 33.154 -47.757 -23.426 1.00 70.19 80 GLY A CA 1
ATOM 633 C C . GLY A 1 80 ? 34.193 -46.888 -22.703 1.00 70.19 80 GLY A C 1
ATOM 634 O O . GLY A 1 80 ? 34.582 -45.845 -23.235 1.00 70.19 80 GLY A O 1
ATOM 635 N N . PRO A 1 81 ? 34.639 -47.285 -21.496 1.00 65.19 81 PRO A N 1
ATOM 636 C CA . PRO A 1 81 ? 35.744 -46.604 -20.831 1.00 65.19 81 PRO A CA 1
ATOM 637 C C . PRO A 1 81 ? 36.980 -46.682 -21.736 1.00 65.19 81 PRO A C 1
ATOM 639 O O . PRO A 1 81 ? 37.302 -47.760 -22.238 1.00 65.19 81 PRO A O 1
ATOM 642 N N . GLY A 1 82 ? 37.589 -45.524 -21.999 1.00 55.22 82 GLY A N 1
ATOM 643 C CA . GLY A 1 82 ? 38.841 -45.424 -22.753 1.00 55.22 82 GLY A CA 1
ATOM 644 C C . GLY A 1 82 ? 40.005 -46.105 -22.051 1.00 55.22 82 GLY A C 1
ATOM 645 O O . GLY A 1 82 ? 39.953 -46.230 -20.806 1.00 55.22 82 GLY A O 1
#

Secondary structure (DSSP, 8-state):
--HHHHHHHHHHHHHH-TTTTT-EEEEEEEETTEEEEEEE--TTPPPSPPS-PPP---PPPPPPPPPSS-TTTTTS-SS---

Foldseek 3Di:
DAPVVLVVVQVVCCVPDPQNQAWGWDKDDPDPRDIHIDIDGDPPGTHDDDPDDDDDDDDPDPDDPPDPDDPVCPPPDPDDDD